Protein AF-A0A8S4N671-F1 (afdb_monomer_lite)

Structure (mmCIF, N/CA/C/O backbone):
data_AF-A0A8S4N671-F1
#
_entry.id   AF-A0A8S4N671-F1
#
loop_
_atom_site.group_PDB
_atom_site.id
_atom_site.type_symbol
_atom_site.label_atom_id
_atom_site.label_alt_id
_atom_site.label_comp_id
_atom_site.label_asym_id
_atom_site.label_entity_id
_atom_site.label_seq_id
_atom_site.pdbx_PDB_ins_code
_atom_site.Cartn_x
_atom_site.Cartn_y
_atom_site.Cartn_z
_atom_site.occupancy
_atom_site.B_iso_or_equiv
_atom_site.auth_seq_id
_atom_site.auth_comp_id
_atom_site.auth_asym_id
_atom_site.auth_atom_id
_atom_site.pdbx_PDB_model_num
ATOM 1 N N . GLY A 1 1 ? 5.056 -6.279 -24.308 1.00 56.31 1 GLY A N 1
ATOM 2 C CA . GLY A 1 1 ? 4.611 -7.176 -23.221 1.00 56.31 1 GLY A CA 1
ATOM 3 C C . GLY A 1 1 ? 5.172 -6.679 -21.905 1.00 56.31 1 GLY A C 1
ATOM 4 O O . GLY A 1 1 ? 6.334 -6.309 -21.871 1.00 56.31 1 GLY A O 1
ATOM 5 N N . ASN A 1 2 ? 4.365 -6.596 -20.847 1.00 76.75 2 ASN A N 1
ATOM 6 C CA . ASN A 1 2 ? 4.810 -6.045 -19.565 1.00 76.75 2 ASN A CA 1
ATOM 7 C C . ASN A 1 2 ? 5.674 -7.078 -18.808 1.00 76.75 2 ASN A C 1
ATOM 9 O O . ASN A 1 2 ? 5.142 -8.044 -18.254 1.00 76.75 2 ASN A O 1
ATOM 13 N N . LEU A 1 3 ? 7.001 -6.894 -18.808 1.00 76.56 3 LEU A N 1
ATOM 14 C CA . LEU A 1 3 ? 7.962 -7.778 -18.127 1.00 76.56 3 LEU A CA 1
ATOM 15 C C . LEU A 1 3 ? 7.645 -7.923 -16.628 1.00 76.56 3 LEU A C 1
ATOM 17 O O . LEU A 1 3 ? 7.741 -9.020 -16.077 1.00 76.56 3 LEU A O 1
ATOM 21 N N . ALA A 1 4 ? 7.133 -6.865 -15.991 1.00 74.81 4 ALA A N 1
ATOM 22 C CA . ALA A 1 4 ? 6.754 -6.875 -14.578 1.00 74.81 4 ALA A CA 1
ATOM 23 C C . ALA A 1 4 ? 5.545 -7.778 -14.263 1.00 74.81 4 ALA A C 1
ATOM 25 O O . ALA A 1 4 ? 5.283 -8.080 -13.097 1.00 74.81 4 ALA A O 1
ATOM 26 N N . CYS A 1 5 ? 4.798 -8.248 -15.267 1.00 74.56 5 CYS A N 1
ATOM 27 C CA . CYS A 1 5 ? 3.724 -9.224 -15.063 1.00 74.56 5 CYS A CA 1
ATOM 28 C C . CYS A 1 5 ? 4.230 -10.672 -15.040 1.00 74.56 5 CYS A C 1
ATOM 30 O O . CYS A 1 5 ? 3.608 -11.513 -14.392 1.00 74.56 5 CYS A O 1
ATOM 32 N N . ARG A 1 6 ? 5.322 -10.968 -15.756 1.00 78.12 6 ARG A N 1
ATOM 33 C CA . ARG A 1 6 ? 5.826 -12.335 -15.988 1.00 78.12 6 ARG A CA 1
ATOM 34 C C . ARG A 1 6 ? 7.007 -12.696 -15.088 1.00 78.12 6 ARG A C 1
ATOM 36 O O . ARG A 1 6 ? 7.177 -13.866 -14.750 1.00 78.12 6 ARG A O 1
ATOM 43 N N . TYR A 1 7 ? 7.761 -11.693 -14.655 1.00 83.69 7 TYR A N 1
ATOM 44 C CA . TYR A 1 7 ? 8.981 -11.853 -13.874 1.00 83.69 7 TYR A CA 1
ATOM 45 C C . TYR A 1 7 ? 8.864 -11.162 -12.505 1.00 83.69 7 TYR A C 1
ATOM 47 O O . TYR A 1 7 ? 7.901 -10.430 -12.221 1.00 83.69 7 TYR A O 1
ATOM 55 N N . THR A 1 8 ? 9.793 -11.455 -11.596 1.00 85.69 8 THR A N 1
ATOM 56 C CA . THR A 1 8 ? 9.840 -10.781 -10.289 1.00 85.69 8 THR A CA 1
ATOM 57 C C . THR A 1 8 ? 10.345 -9.342 -10.453 1.00 85.69 8 THR A C 1
ATOM 59 O O . THR A 1 8 ? 11.158 -9.051 -11.325 1.00 85.69 8 THR A O 1
ATOM 62 N N . TRP A 1 9 ? 9.856 -8.413 -9.624 1.00 81.56 9 TRP A N 1
ATOM 63 C CA . TRP A 1 9 ? 10.294 -7.008 -9.672 1.00 81.56 9 TRP A CA 1
ATOM 64 C C . TRP A 1 9 ? 11.819 -6.836 -9.506 1.00 81.56 9 TRP A C 1
ATOM 66 O O . TRP A 1 9 ? 12.401 -6.092 -10.292 1.00 81.56 9 TRP A O 1
ATOM 76 N N . PRO A 1 10 ? 12.491 -7.533 -8.564 1.00 85.56 10 PRO A N 1
ATOM 77 C CA . PRO A 1 10 ? 13.948 -7.457 -8.421 1.00 85.56 10 PRO A CA 1
ATOM 78 C C . PRO A 1 10 ? 14.705 -7.904 -9.678 1.00 85.56 10 PRO A C 1
ATOM 80 O O . PRO A 1 10 ? 15.667 -7.260 -10.085 1.00 85.56 10 PRO A O 1
ATOM 83 N N . SER A 1 11 ? 14.235 -8.972 -10.323 1.00 83.00 11 SER A N 1
ATOM 84 C CA . SER A 1 11 ? 14.807 -9.488 -11.568 1.00 83.00 11 SER A CA 1
ATOM 85 C C . SER A 1 11 ? 14.643 -8.497 -12.729 1.00 83.00 11 SER A C 1
ATOM 87 O O . SER A 1 11 ? 15.599 -8.244 -13.458 1.00 83.00 11 SER A O 1
ATOM 89 N N . VAL A 1 12 ? 13.472 -7.861 -12.855 1.00 86.38 12 VAL A N 1
ATOM 90 C CA . VAL A 1 12 ? 13.219 -6.833 -13.882 1.00 86.38 12 VAL A CA 1
ATOM 91 C C . VAL A 1 12 ? 14.107 -5.603 -13.683 1.00 86.38 12 VAL A C 1
ATOM 93 O O . VAL A 1 12 ? 14.632 -5.074 -14.658 1.00 86.38 12 VAL A O 1
ATOM 96 N N . LEU A 1 13 ? 14.308 -5.161 -12.438 1.00 87.56 13 LEU A N 1
ATOM 97 C CA . LEU A 1 13 ? 15.191 -4.029 -12.138 1.00 87.56 13 LEU A CA 1
ATOM 98 C C . LEU A 1 13 ? 16.655 -4.341 -12.457 1.00 87.56 13 LEU A C 1
ATOM 100 O O . LEU A 1 13 ? 17.340 -3.501 -13.032 1.00 87.56 13 LEU A O 1
ATOM 104 N N . LYS A 1 14 ? 17.120 -5.551 -12.127 1.00 86.94 14 LYS A N 1
ATOM 105 C CA . LYS A 1 14 ? 18.474 -5.999 -12.474 1.00 86.94 14 LYS A CA 1
ATOM 106 C C . LYS A 1 14 ? 18.675 -6.042 -13.990 1.00 86.94 14 LYS A C 1
ATOM 108 O O . LYS A 1 14 ? 19.682 -5.553 -14.485 1.00 86.94 14 LYS A O 1
ATOM 113 N N . TYR A 1 15 ? 17.690 -6.567 -14.720 1.00 86.44 15 TYR A N 1
ATOM 114 C CA . TYR A 1 15 ? 17.694 -6.561 -16.181 1.00 86.44 15 TYR A CA 1
ATOM 115 C C . TYR A 1 15 ? 17.773 -5.135 -16.758 1.00 86.44 15 TYR A C 1
ATOM 117 O O . TYR A 1 15 ? 18.563 -4.910 -17.670 1.00 86.44 15 TYR A O 1
ATOM 125 N N . ASP A 1 16 ? 17.005 -4.171 -16.231 1.00 86.38 16 ASP A N 1
ATOM 126 C CA . ASP A 1 16 ? 17.041 -2.773 -16.700 1.00 86.38 16 ASP A CA 1
ATOM 127 C C . ASP A 1 16 ? 18.406 -2.109 -16.443 1.00 86.38 16 ASP A C 1
ATOM 129 O O . ASP A 1 16 ? 18.944 -1.441 -17.326 1.00 86.38 16 ASP A O 1
ATOM 133 N N . ASP A 1 17 ? 18.998 -2.333 -15.266 1.00 87.56 17 ASP A N 1
ATOM 134 C CA . ASP A 1 17 ? 20.328 -1.818 -14.914 1.00 87.56 17 ASP A CA 1
ATOM 135 C C . ASP A 1 17 ? 21.425 -2.396 -15.826 1.00 87.56 17 ASP A C 1
ATOM 137 O O . ASP A 1 17 ? 22.205 -1.652 -16.429 1.00 87.56 17 ASP A O 1
ATOM 141 N N . ASP A 1 18 ? 21.444 -3.718 -16.012 1.00 85.69 18 ASP A N 1
ATOM 142 C CA . ASP A 1 18 ? 22.418 -4.388 -16.881 1.00 85.69 18 ASP A CA 1
ATOM 143 C C . ASP A 1 18 ? 22.225 -4.013 -18.359 1.00 85.69 18 ASP A C 1
ATOM 145 O O . ASP A 1 18 ? 23.205 -3.831 -19.090 1.00 85.69 18 ASP A O 1
ATOM 149 N N . TYR A 1 19 ? 20.978 -3.826 -18.801 1.00 84.50 19 TYR A N 1
ATOM 150 C CA . TYR A 1 19 ? 20.665 -3.324 -20.138 1.00 84.50 19 TYR A CA 1
ATOM 151 C C . TYR A 1 19 ? 21.234 -1.915 -20.347 1.00 84.50 19 TYR A C 1
ATOM 153 O O . TYR A 1 19 ? 21.939 -1.687 -21.331 1.00 84.50 19 TYR A O 1
ATOM 161 N N . ARG A 1 20 ? 21.016 -0.987 -19.40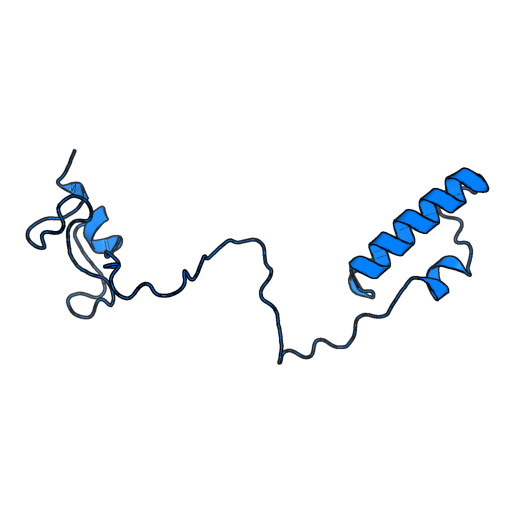3 1.00 85.12 20 ARG A N 1
ATOM 162 C CA . ARG A 1 20 ? 21.546 0.388 -19.483 1.00 85.12 20 ARG A CA 1
ATOM 163 C C . ARG A 1 20 ? 23.070 0.432 -19.456 1.00 85.12 20 ARG A C 1
ATOM 165 O O . ARG A 1 20 ? 23.673 1.179 -20.225 1.00 85.12 20 ARG A O 1
ATOM 172 N N . LYS A 1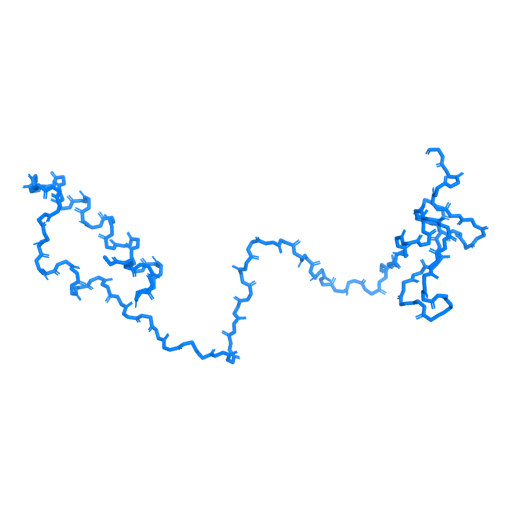 21 ? 23.711 -0.385 -18.615 1.00 86.31 21 LYS A N 1
ATOM 173 C CA . LYS A 1 21 ? 25.178 -0.496 -18.566 1.00 86.31 21 LYS A CA 1
ATOM 174 C C . LYS A 1 21 ? 25.744 -0.967 -19.897 1.00 86.31 21 LYS A C 1
ATOM 176 O O . LYS A 1 21 ? 26.647 -0.333 -20.437 1.00 86.31 21 LYS A O 1
ATOM 181 N N . LYS A 1 22 ? 25.195 -2.046 -20.459 1.00 82.44 22 LYS A N 1
ATOM 182 C CA . LYS A 1 22 ? 25.636 -2.554 -21.764 1.00 82.44 22 LYS A CA 1
ATOM 183 C C . LYS A 1 22 ? 25.344 -1.553 -22.874 1.00 82.44 22 LYS A C 1
ATOM 185 O O . LYS A 1 22 ? 26.159 -1.412 -23.779 1.00 82.44 22 LYS A O 1
ATOM 190 N N . GLN A 1 23 ? 24.233 -0.830 -22.794 1.00 82.12 23 GLN A N 1
ATOM 191 C CA . GLN A 1 23 ? 23.930 0.218 -23.754 1.00 82.12 23 GLN A CA 1
ATOM 192 C C . GLN A 1 23 ? 24.973 1.339 -23.719 1.00 82.12 23 GLN A C 1
ATOM 194 O O . GLN A 1 23 ? 25.392 1.798 -24.773 1.00 82.12 23 GLN A O 1
ATOM 199 N N . ASN A 1 24 ? 25.444 1.739 -22.537 1.00 84.75 24 ASN A N 1
ATOM 200 C CA . ASN A 1 24 ? 26.524 2.717 -22.413 1.00 84.75 24 ASN A CA 1
ATOM 201 C C . ASN A 1 24 ? 27.863 2.192 -22.967 1.00 84.75 24 ASN A C 1
ATOM 203 O O . ASN A 1 24 ? 28.576 2.923 -23.644 1.00 84.75 24 ASN A O 1
ATOM 207 N N . VAL A 1 25 ? 28.195 0.924 -22.704 1.00 83.25 25 VAL A N 1
ATOM 208 C CA . VAL A 1 25 ? 29.475 0.316 -23.120 1.00 83.25 25 VAL A CA 1
ATOM 209 C C . VAL A 1 25 ? 29.533 0.060 -24.626 1.00 83.25 25 VAL A C 1
ATOM 211 O O . VAL A 1 25 ? 30.541 0.344 -25.263 1.00 83.25 25 VAL A O 1
ATOM 214 N N . TYR A 1 26 ? 28.463 -0.492 -25.195 1.00 82.00 26 TYR A N 1
ATOM 215 C CA . TYR A 1 26 ? 28.439 -0.964 -26.582 1.00 82.00 26 TYR A CA 1
ATOM 216 C C . TYR A 1 26 ? 27.652 -0.042 -27.521 1.00 82.00 26 TYR A C 1
ATOM 218 O O . TYR A 1 26 ? 27.587 -0.310 -28.717 1.00 82.00 26 TYR A O 1
ATOM 226 N N . MET A 1 27 ? 27.032 1.019 -26.989 1.00 79.94 27 MET A N 1
ATOM 227 C CA . MET A 1 27 ? 26.270 2.034 -27.731 1.00 79.94 27 MET A CA 1
ATOM 228 C C . MET A 1 27 ? 25.240 1.466 -28.719 1.00 79.94 27 MET A C 1
ATOM 230 O O . MET A 1 27 ? 24.966 2.055 -29.765 1.00 79.94 27 MET A O 1
ATOM 234 N N . PHE A 1 28 ? 24.631 0.323 -28.397 1.00 77.06 28 PHE A N 1
ATOM 235 C CA . PHE A 1 28 ? 23.585 -0.247 -29.242 1.00 77.06 28 PHE A CA 1
ATOM 236 C C . PHE A 1 28 ? 22.277 0.555 -29.129 1.00 77.06 28 PHE A C 1
ATOM 238 O O . PHE A 1 28 ? 21.981 1.206 -28.122 1.00 77.06 28 PHE A O 1
ATOM 245 N N . ARG A 1 29 ? 21.473 0.528 -30.196 1.00 75.12 29 ARG A N 1
ATOM 246 C CA . ARG A 1 29 ? 20.211 1.276 -30.274 1.00 75.12 29 ARG A CA 1
ATOM 247 C C . ARG A 1 29 ? 19.163 0.711 -29.317 1.00 75.12 29 ARG A C 1
ATOM 249 O O . ARG A 1 29 ? 18.990 -0.503 -29.212 1.00 75.12 29 ARG A O 1
ATOM 256 N N . TRP A 1 30 ? 18.398 1.6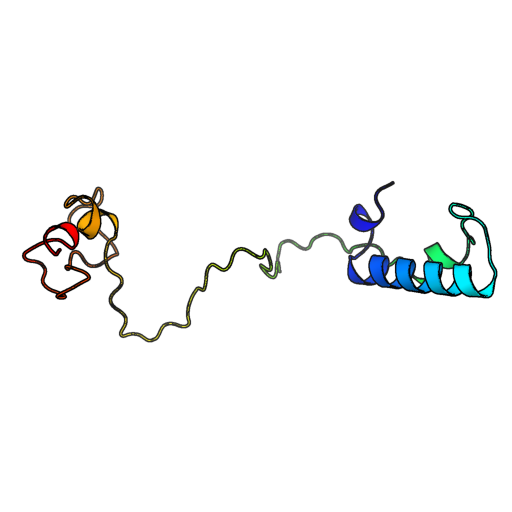12 -28.699 1.00 72.31 30 TRP A N 1
ATOM 257 C CA . TRP A 1 30 ? 17.210 1.262 -27.920 1.00 72.31 30 TRP A CA 1
ATOM 258 C C . TRP A 1 30 ? 16.279 0.345 -28.722 1.00 72.31 30 TRP A C 1
ATOM 260 O O . TRP A 1 30 ? 15.984 0.623 -29.884 1.00 72.31 30 TRP A O 1
ATOM 270 N N . GLY A 1 31 ? 15.819 -0.739 -28.094 1.00 68.75 31 GLY A N 1
ATOM 271 C CA . GLY A 1 31 ? 14.891 -1.688 -28.711 1.00 68.75 31 GLY A CA 1
ATOM 272 C C . GLY A 1 31 ? 15.544 -2.757 -29.591 1.00 68.75 31 GLY A C 1
ATOM 273 O O . GLY A 1 31 ? 14.819 -3.561 -30.163 1.00 68.75 31 GLY A O 1
ATOM 274 N N . THR A 1 32 ? 16.878 -2.796 -29.683 1.00 69.19 32 THR A N 1
ATOM 275 C CA . THR A 1 32 ? 17.598 -3.971 -30.200 1.00 69.19 32 THR A CA 1
ATOM 276 C C . THR A 1 32 ? 17.895 -4.870 -29.008 1.00 69.19 32 THR A C 1
ATOM 278 O O . THR A 1 32 ? 18.752 -4.541 -28.186 1.00 69.19 32 THR A O 1
ATOM 281 N N . ASP A 1 33 ? 17.139 -5.953 -28.840 1.00 60.66 33 ASP A N 1
ATOM 282 C CA . ASP A 1 33 ? 17.416 -6.898 -27.770 1.00 60.66 33 ASP A CA 1
ATOM 283 C C . ASP A 1 33 ? 18.693 -7.667 -28.111 1.00 60.66 33 ASP A C 1
ATOM 285 O O . ASP A 1 33 ? 18.850 -8.223 -29.192 1.00 60.66 33 ASP A O 1
ATOM 289 N N . THR A 1 34 ? 19.654 -7.678 -27.193 1.00 63.16 34 THR A N 1
ATOM 290 C CA . THR A 1 34 ? 20.700 -8.698 -27.229 1.00 63.16 34 THR A CA 1
ATOM 291 C C . THR A 1 34 ? 20.041 -9.967 -26.686 1.00 63.16 34 THR A C 1
ATOM 293 O O . THR A 1 34 ? 19.727 -9.980 -25.491 1.00 63.16 34 THR A O 1
ATOM 296 N N . PRO A 1 35 ? 19.826 -11.030 -27.493 1.00 60.88 35 PRO A N 1
ATOM 297 C CA . PRO A 1 35 ? 18.983 -12.177 -27.110 1.00 60.88 35 PRO A CA 1
ATOM 298 C C . PRO A 1 35 ? 19.436 -12.900 -25.831 1.00 60.88 35 PRO A C 1
ATOM 300 O O . PRO A 1 35 ? 18.686 -13.645 -25.221 1.00 60.88 35 PRO A O 1
ATOM 303 N N . HIS A 1 36 ? 20.657 -12.623 -25.377 1.00 60.91 36 HIS A N 1
ATOM 304 C CA . HIS A 1 36 ? 21.288 -13.235 -24.214 1.00 60.91 36 HIS A CA 1
ATOM 305 C C . HIS A 1 36 ? 21.020 -12.489 -22.893 1.00 60.91 36 HIS A C 1
ATOM 307 O O . HIS A 1 36 ? 21.324 -13.003 -21.822 1.00 60.91 36 HIS A O 1
ATOM 313 N N . LEU A 1 37 ? 20.491 -11.259 -22.921 1.00 64.12 37 LEU A N 1
ATOM 314 C CA . LEU A 1 37 ? 20.231 -10.481 -21.699 1.00 64.12 37 LEU A CA 1
ATOM 315 C C . LEU A 1 37 ? 18.925 -10.886 -21.012 1.00 64.12 37 LEU A C 1
ATOM 317 O O . LEU A 1 37 ? 18.861 -10.958 -19.784 1.00 64.12 37 LEU A O 1
ATOM 321 N N . SER A 1 38 ? 17.882 -11.131 -21.802 1.00 62.91 38 SER A N 1
ATOM 322 C CA . SER A 1 38 ? 16.560 -11.508 -21.301 1.00 62.91 38 SER A CA 1
ATOM 323 C C . SER A 1 38 ? 16.586 -12.900 -20.668 1.00 62.91 38 SER A C 1
ATOM 325 O O . SER A 1 38 ? 15.979 -13.100 -19.621 1.00 62.91 38 SER A O 1
ATOM 327 N N . GLU A 1 39 ? 17.342 -13.835 -21.241 1.00 64.75 39 GLU A N 1
ATOM 328 C CA . GLU A 1 39 ? 17.460 -15.210 -20.745 1.00 64.75 39 GLU A CA 1
ATOM 329 C C . GLU A 1 39 ? 18.235 -15.320 -19.425 1.00 64.75 39 GLU A C 1
ATOM 331 O O . GLU A 1 39 ? 17.876 -16.128 -18.572 1.00 64.75 39 GLU A O 1
ATOM 336 N N . VAL A 1 40 ? 19.260 -14.486 -19.218 1.00 72.44 40 VAL A N 1
ATOM 337 C CA . VAL A 1 40 ? 20.131 -14.569 -18.030 1.00 72.44 40 VAL A CA 1
ATOM 338 C C . VAL A 1 40 ? 19.510 -13.909 -16.797 1.00 72.44 40 VAL A C 1
ATOM 340 O O . VAL A 1 40 ? 19.726 -14.369 -15.677 1.00 72.44 40 VAL A O 1
ATOM 343 N N . HIS A 1 41 ? 18.755 -12.821 -16.970 1.00 70.25 41 HIS A N 1
ATOM 344 C CA . HIS A 1 41 ? 18.336 -11.984 -15.840 1.00 70.25 41 HIS A CA 1
ATOM 345 C C . HIS A 1 41 ? 16.852 -12.071 -15.487 1.00 70.25 41 HIS A C 1
ATOM 347 O O . HIS A 1 41 ? 16.485 -11.606 -14.406 1.00 70.25 41 HIS A O 1
ATOM 353 N N . LEU A 1 42 ? 15.998 -12.637 -16.348 1.00 76.81 42 LEU A N 1
ATOM 354 C CA . LEU A 1 42 ? 14.551 -12.676 -16.130 1.00 76.81 42 LEU A CA 1
ATOM 355 C C . LEU A 1 42 ? 14.093 -13.988 -15.472 1.00 76.81 42 LEU A C 1
ATOM 357 O O . LEU A 1 42 ? 13.837 -14.998 -16.125 1.00 76.81 42 LEU A O 1
ATOM 361 N N . GLU A 1 43 ? 13.905 -13.946 -14.154 1.00 77.94 43 GLU A N 1
ATOM 362 C CA . GLU A 1 43 ? 13.403 -15.067 -13.361 1.00 77.94 43 GLU A CA 1
ATOM 363 C C . GLU A 1 43 ? 11.875 -15.088 -13.351 1.00 77.94 43 GLU A C 1
ATOM 365 O O . GLU A 1 43 ? 11.219 -14.131 -12.905 1.00 77.94 43 GLU A O 1
ATOM 370 N N . ARG A 1 44 ? 11.283 -16.168 -13.885 1.00 80.12 44 ARG A N 1
ATOM 371 C CA . ARG A 1 44 ? 9.823 -16.318 -13.934 1.00 80.12 44 ARG A CA 1
ATOM 372 C C . ARG A 1 44 ? 9.255 -16.217 -12.526 1.00 80.12 44 ARG A C 1
ATOM 374 O O . ARG A 1 44 ? 9.735 -16.859 -11.596 1.00 80.12 44 ARG A O 1
ATOM 381 N N . ARG A 1 45 ? 8.188 -15.430 -12.383 1.00 73.88 45 ARG A N 1
ATOM 382 C CA . ARG A 1 45 ? 7.468 -15.357 -11.115 1.00 73.88 45 ARG A CA 1
ATOM 383 C C . ARG A 1 45 ? 6.939 -16.761 -10.770 1.00 73.88 45 ARG A C 1
ATOM 385 O O . ARG A 1 45 ? 6.250 -17.341 -11.613 1.00 73.88 45 ARG A O 1
ATOM 392 N N . PRO A 1 46 ? 7.207 -17.294 -9.566 1.00 72.25 46 PRO A N 1
ATOM 393 C CA . PRO A 1 46 ? 6.592 -18.541 -9.133 1.00 72.25 46 PRO A CA 1
ATOM 394 C C . PRO A 1 46 ? 5.064 -18.377 -9.067 1.00 72.25 46 PRO A C 1
ATOM 396 O O . PRO A 1 46 ? 4.579 -17.256 -8.860 1.00 72.25 46 PRO A O 1
ATOM 399 N N . PRO A 1 47 ? 4.279 -19.455 -9.245 1.00 71.44 47 PRO A N 1
ATOM 400 C CA . PRO A 1 47 ? 2.837 -19.389 -9.032 1.00 71.44 47 PRO A CA 1
ATOM 401 C C . PRO A 1 47 ? 2.569 -18.797 -7.646 1.00 71.44 47 PRO A C 1
ATOM 403 O O . PRO A 1 47 ? 3.279 -19.102 -6.685 1.00 71.44 47 PRO A O 1
ATOM 406 N N . LYS A 1 48 ? 1.588 -17.892 -7.551 1.00 60.91 48 LYS A N 1
ATOM 407 C CA . LYS A 1 48 ? 1.201 -17.296 -6.271 1.00 60.91 48 LYS A CA 1
ATOM 408 C C . LYS A 1 48 ? 0.739 -18.437 -5.369 1.00 60.91 48 LYS A C 1
ATOM 410 O O . LYS A 1 48 ? -0.357 -18.947 -5.547 1.00 60.91 48 LYS A O 1
ATOM 415 N N . ASN A 1 49 ? 1.584 -18.862 -4.435 1.00 57.12 49 ASN A N 1
ATOM 416 C CA . ASN A 1 49 ? 1.133 -19.711 -3.350 1.00 57.12 49 ASN A CA 1
ATOM 417 C C . ASN A 1 49 ? 0.415 -18.769 -2.382 1.00 57.12 49 ASN A C 1
ATOM 419 O O . ASN A 1 49 ? 1.054 -18.096 -1.571 1.00 57.12 49 ASN A O 1
ATOM 423 N N . ASP A 1 50 ? -0.906 -18.648 -2.529 1.00 58.59 50 ASP A N 1
ATOM 424 C CA . ASP A 1 50 ? -1.751 -17.729 -1.752 1.00 58.59 50 ASP A CA 1
ATOM 425 C C . ASP A 1 50 ? -1.706 -17.994 -0.228 1.00 58.59 50 ASP A C 1
ATOM 427 O O . ASP A 1 50 ? -2.249 -17.223 0.560 1.00 58.59 50 ASP A O 1
ATOM 431 N N . PHE A 1 51 ? -0.983 -19.032 0.201 1.00 59.31 51 PHE A N 1
ATOM 432 C CA . PHE A 1 51 ? -0.760 -19.427 1.590 1.00 59.31 51 PHE A CA 1
ATOM 433 C C . PHE A 1 51 ? 0.298 -18.613 2.349 1.00 59.31 51 PHE A C 1
ATOM 435 O O . PHE A 1 51 ? 0.368 -18.729 3.565 1.00 59.31 51 PHE A O 1
ATOM 442 N N . ASN A 1 52 ? 1.103 -17.775 1.689 1.00 59.69 52 ASN A N 1
ATOM 443 C CA . ASN A 1 52 ? 2.025 -16.865 2.380 1.00 59.69 52 ASN A CA 1
ATOM 444 C C . ASN A 1 52 ? 2.144 -15.546 1.618 1.00 59.69 52 ASN A C 1
ATOM 446 O O . ASN A 1 52 ? 3.089 -15.309 0.866 1.00 59.69 52 ASN A O 1
ATOM 450 N N . LYS A 1 53 ? 1.163 -14.663 1.807 1.00 54.66 53 LYS A N 1
ATOM 451 C CA . LYS A 1 53 ? 1.226 -13.294 1.297 1.00 54.66 53 LYS A CA 1
ATOM 452 C C . LYS A 1 53 ? 1.821 -12.379 2.375 1.00 54.66 53 LYS A C 1
ATOM 454 O O . LYS A 1 53 ? 1.093 -12.010 3.295 1.00 54.66 53 LYS A O 1
ATOM 459 N N . PRO A 1 54 ? 3.091 -11.940 2.279 1.00 50.94 54 PRO A N 1
ATOM 460 C CA . PRO A 1 54 ? 3.540 -10.797 3.056 1.00 50.94 54 PRO A CA 1
ATOM 461 C C . PRO A 1 54 ? 2.796 -9.565 2.534 1.00 50.94 54 PRO A C 1
ATOM 463 O O . PRO A 1 54 ? 2.966 -9.120 1.396 1.00 50.94 54 PRO A O 1
ATOM 466 N N . SER A 1 55 ? 1.901 -9.044 3.364 1.00 58.31 55 SER A N 1
ATOM 467 C CA . SER A 1 55 ? 1.159 -7.812 3.140 1.00 58.31 55 SER A CA 1
ATOM 468 C C . SER A 1 55 ? 2.114 -6.618 3.160 1.00 58.31 55 SER A C 1
ATOM 470 O O . SER A 1 55 ? 2.236 -5.935 4.172 1.00 58.31 55 SER A O 1
ATOM 472 N N . ASN A 1 56 ? 2.796 -6.351 2.047 1.00 59.41 56 ASN A N 1
ATOM 473 C CA . ASN A 1 56 ? 3.489 -5.082 1.841 1.00 59.41 56 ASN A CA 1
ATOM 474 C C . ASN A 1 56 ? 2.824 -4.305 0.701 1.00 59.41 56 ASN A C 1
ATOM 476 O O . ASN A 1 56 ? 3.402 -4.049 -0.351 1.00 59.41 56 ASN A O 1
ATOM 480 N N . ALA A 1 57 ? 1.552 -3.967 0.922 1.00 56.03 57 ALA A N 1
ATOM 481 C CA . ALA A 1 57 ? 0.951 -2.798 0.307 1.00 56.03 57 ALA A CA 1
ATOM 482 C C . ALA A 1 57 ? 1.251 -1.623 1.237 1.00 56.03 57 ALA A C 1
ATOM 484 O O . ALA A 1 57 ? 0.835 -1.609 2.398 1.00 56.03 57 ALA A O 1
ATOM 485 N N . ILE A 1 58 ? 2.000 -0.654 0.720 1.00 55.84 58 ILE A N 1
ATOM 486 C CA . ILE A 1 58 ? 2.155 0.669 1.307 1.00 55.84 58 ILE A CA 1
ATOM 487 C C . ILE A 1 58 ? 0.762 1.303 1.413 1.00 55.84 58 ILE A C 1
ATOM 489 O O . ILE A 1 58 ? 0.176 1.847 0.489 1.00 55.84 58 ILE A O 1
ATOM 493 N N . GLY A 1 59 ? 0.215 1.106 2.598 1.00 52.00 59 GLY A N 1
ATOM 494 C CA . GLY A 1 59 ? -0.998 1.653 3.161 1.00 52.00 59 GLY A CA 1
ATOM 495 C C . GLY A 1 59 ? -0.855 1.312 4.630 1.00 52.00 59 GLY A C 1
ATOM 496 O O . GLY A 1 59 ? -1.303 0.259 5.070 1.00 52.00 59 GLY A O 1
ATOM 497 N N . LYS A 1 60 ? -0.069 2.123 5.350 1.00 48.97 60 LYS A N 1
ATOM 498 C CA . LYS A 1 60 ? 0.359 1.874 6.731 1.00 48.97 60 LYS A CA 1
ATOM 499 C C . LYS A 1 60 ? -0.860 1.755 7.660 1.00 48.97 60 LYS A C 1
ATOM 501 O O . LYS A 1 60 ? -1.202 2.707 8.350 1.00 48.97 60 LYS A O 1
ATOM 506 N N . LYS A 1 61 ? -1.488 0.582 7.746 1.00 52.88 61 LYS A N 1
ATOM 507 C CA . LYS A 1 61 ? -2.286 0.192 8.910 1.00 52.88 61 LYS A CA 1
ATOM 508 C C . LYS A 1 61 ? -1.314 -0.423 9.902 1.00 52.88 61 LYS A C 1
ATOM 510 O O . LYS A 1 61 ? -1.012 -1.608 9.842 1.00 52.88 61 LYS A O 1
ATOM 515 N N . LYS A 1 62 ? -0.755 0.416 10.776 1.00 49.03 62 LYS A N 1
ATOM 516 C CA . LYS A 1 62 ? 0.044 -0.057 11.906 1.00 49.03 62 LYS A CA 1
ATOM 517 C C . LYS A 1 62 ? -0.888 -0.823 12.848 1.00 49.03 62 LYS A C 1
ATOM 519 O O . LYS A 1 62 ? -1.531 -0.215 13.697 1.00 49.03 62 LYS A O 1
ATOM 524 N N . THR A 1 63 ? -0.955 -2.145 12.724 1.00 54.94 63 THR A N 1
ATOM 525 C CA . THR A 1 63 ? -1.360 -3.010 13.837 1.00 54.94 63 THR A CA 1
ATOM 526 C C . THR A 1 63 ? -0.221 -2.960 14.843 1.00 54.94 63 THR A C 1
ATOM 528 O O . THR A 1 63 ? 0.709 -3.762 14.817 1.00 54.94 63 THR A O 1
ATOM 531 N N . SER A 1 64 ? -0.214 -1.902 15.646 1.00 63.44 64 SER A N 1
ATOM 532 C CA . SER A 1 64 ? 0.758 -1.729 16.708 1.00 63.44 64 SER A CA 1
ATOM 533 C C . SER A 1 64 ? 0.666 -2.911 17.657 1.00 63.44 64 SER A C 1
ATOM 535 O O . SER A 1 64 ? -0.414 -3.183 18.184 1.00 63.44 64 SER A O 1
ATOM 537 N N . THR A 1 65 ? 1.807 -3.552 17.874 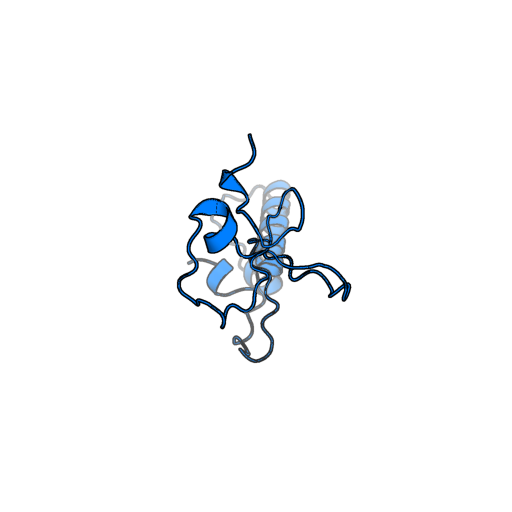1.00 55.78 65 THR A N 1
ATOM 538 C CA . THR A 1 65 ? 2.100 -4.470 18.968 1.00 55.78 65 THR A CA 1
ATOM 539 C C . THR A 1 65 ? 1.356 -4.013 20.223 1.00 55.78 65 THR A C 1
ATOM 541 O O . THR A 1 65 ? 1.470 -2.860 20.653 1.00 55.78 65 THR A O 1
ATOM 544 N N . TRP A 1 66 ? 0.487 -4.892 20.711 1.00 54.16 66 TRP A N 1
ATOM 545 C CA . TRP A 1 66 ? -0.454 -4.675 21.800 1.00 54.16 66 TRP A CA 1
ATOM 546 C C . TRP A 1 66 ? 0.311 -4.376 23.094 1.00 54.16 66 TRP A C 1
ATOM 548 O O . TRP A 1 66 ? 0.673 -5.269 23.848 1.00 54.16 66 TRP A O 1
ATOM 558 N N . SER A 1 67 ? 0.587 -3.096 23.344 1.00 58.41 67 SER A N 1
ATOM 559 C CA . SER A 1 67 ? 0.732 -2.613 24.712 1.00 58.41 67 SER A CA 1
ATOM 560 C C . SER A 1 67 ? -0.671 -2.647 25.305 1.00 58.41 67 SER A C 1
ATOM 562 O O . SER A 1 67 ? -1.540 -1.874 24.888 1.00 58.41 67 SER A O 1
ATOM 564 N N . SER A 1 68 ? -0.893 -3.596 26.210 1.00 61.03 68 SER A N 1
ATOM 565 C CA . SER A 1 68 ? -2.168 -4.011 26.809 1.00 61.03 68 SER A CA 1
ATOM 566 C C . SER A 1 68 ? -2.879 -2.942 27.644 1.00 61.03 68 SER A C 1
ATOM 568 O O . SER A 1 68 ? -3.703 -3.273 28.486 1.00 61.03 68 SER A O 1
ATOM 570 N N . ASN A 1 69 ? -2.549 -1.666 27.447 1.00 60.34 69 ASN A N 1
ATOM 571 C CA . ASN A 1 69 ? -3.020 -0.566 28.278 1.00 60.34 69 ASN A CA 1
ATOM 572 C C . ASN A 1 69 ? -3.440 0.680 27.484 1.00 60.34 69 ASN A C 1
ATOM 574 O O . ASN A 1 69 ? -3.612 1.758 28.047 1.00 60.34 69 ASN A O 1
ATOM 578 N N . ARG A 1 70 ? -3.606 0.565 26.159 1.00 73.94 70 ARG A N 1
ATOM 579 C CA . ARG A 1 70 ? -4.163 1.657 25.350 1.00 73.94 70 ARG A CA 1
ATOM 580 C C . ARG A 1 70 ? -5.659 1.459 25.163 1.00 73.94 70 ARG A C 1
ATOM 582 O O . ARG A 1 70 ? -6.088 0.581 24.421 1.00 73.94 70 ARG A O 1
ATOM 589 N N . VAL A 1 71 ? -6.440 2.310 25.823 1.00 81.56 71 VAL A N 1
ATOM 590 C CA . VAL A 1 71 ? -7.883 2.425 25.594 1.00 81.56 71 VAL A CA 1
ATOM 591 C C . VAL A 1 71 ? -8.106 2.936 24.171 1.00 81.56 71 VAL A C 1
ATOM 593 O O . VAL A 1 71 ? -7.658 4.026 23.816 1.00 81.56 71 VAL A O 1
ATOM 596 N N . LEU A 1 72 ? -8.782 2.141 23.343 1.00 89.31 72 LEU A N 1
ATOM 597 C CA . LEU A 1 72 ? -9.206 2.563 22.011 1.00 89.31 72 LEU A CA 1
ATOM 598 C C . LEU A 1 72 ? -10.562 3.260 22.126 1.00 89.31 72 LEU A C 1
ATOM 600 O O . LEU A 1 72 ? -11.563 2.623 22.452 1.00 89.31 72 LEU A O 1
ATOM 604 N N . TYR A 1 73 ? -10.586 4.567 21.881 1.00 91.31 73 TYR A N 1
ATOM 605 C CA . TYR A 1 73 ? -11.801 5.379 21.926 1.00 91.31 73 TYR A CA 1
ATOM 606 C C . TYR A 1 73 ? -12.677 5.150 20.689 1.00 91.31 73 TYR A C 1
ATOM 608 O O . TYR A 1 73 ? -12.172 4.956 19.585 1.00 91.31 73 TYR A O 1
ATOM 616 N N . CYS A 1 74 ? -13.997 5.196 20.865 1.00 92.75 74 CYS A N 1
ATOM 617 C CA . CYS A 1 74 ? -14.945 5.116 19.758 1.00 92.75 74 CYS A CA 1
ATOM 618 C C . CYS A 1 74 ? -15.020 6.462 19.019 1.00 92.75 74 CYS A C 1
ATOM 620 O O . CYS A 1 74 ? -15.476 7.460 19.585 1.00 92.75 74 CYS A O 1
ATOM 622 N N . ASP A 1 75 ? -14.615 6.490 17.747 1.00 91.06 75 ASP A N 1
ATOM 623 C CA . ASP A 1 75 ? -14.641 7.709 16.926 1.00 91.06 75 ASP A CA 1
ATOM 624 C C . ASP A 1 75 ? -16.070 8.187 16.628 1.00 91.06 75 ASP A C 1
ATOM 626 O O . ASP A 1 75 ? -16.330 9.389 16.615 1.00 91.06 75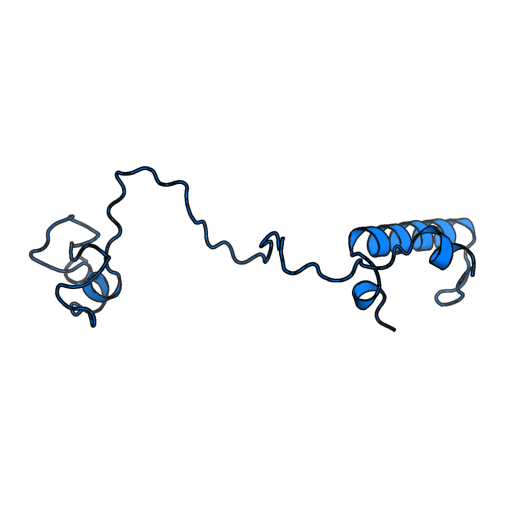 ASP A O 1
ATOM 630 N N . GLN A 1 76 ? -17.022 7.267 16.420 1.00 91.62 76 GLN A N 1
ATOM 631 C CA . GLN A 1 76 ? -18.425 7.637 16.186 1.00 91.62 76 GLN A CA 1
ATOM 632 C C . GLN A 1 76 ? -19.012 8.348 17.409 1.00 91.62 76 GLN A C 1
ATOM 634 O O . GLN A 1 76 ? -19.581 9.429 17.276 1.00 91.62 76 GLN A O 1
ATOM 639 N N . TRP A 1 77 ? -18.787 7.789 18.600 1.00 91.75 77 TRP A N 1
ATOM 640 C CA . TRP A 1 77 ? -19.217 8.388 19.859 1.00 91.75 77 TRP A CA 1
ATOM 641 C C . TRP A 1 77 ? -18.573 9.754 20.098 1.00 91.75 77 TRP A C 1
ATOM 643 O O . TRP A 1 77 ? -19.263 10.698 20.461 1.00 91.75 77 TRP A O 1
ATOM 653 N N . ASN A 1 78 ? -17.265 9.890 19.864 1.00 91.12 78 ASN A N 1
ATOM 654 C CA . ASN A 1 78 ? -16.563 11.146 20.126 1.00 91.12 78 ASN A CA 1
ATOM 655 C C . ASN A 1 78 ? -16.928 12.265 19.142 1.00 91.12 78 ASN A C 1
ATOM 657 O O . ASN A 1 78 ? -17.067 13.407 19.571 1.00 91.12 78 ASN A O 1
ATOM 661 N N . ASN A 1 79 ? -17.102 11.940 17.857 1.00 89.38 79 ASN A N 1
ATOM 662 C CA . ASN A 1 79 ? -17.351 12.936 16.813 1.00 89.38 79 ASN A CA 1
ATOM 663 C C . ASN A 1 79 ? -18.841 13.247 16.636 1.00 89.38 79 ASN A C 1
ATOM 665 O O . ASN A 1 79 ? -19.218 14.400 16.461 1.00 89.38 79 ASN A O 1
ATOM 669 N N . LYS A 1 80 ? -19.704 12.223 16.651 1.00 88.81 80 LYS A N 1
ATOM 670 C CA . LYS A 1 80 ? -21.148 12.383 16.404 1.00 88.81 80 LYS A CA 1
ATOM 671 C C . LYS A 1 80 ? -21.942 12.509 17.705 1.00 88.81 80 LYS A C 1
ATOM 673 O O . LYS A 1 80 ? -22.987 13.153 17.732 1.00 88.81 80 LYS A O 1
ATOM 678 N N . GLY A 1 81 ? -21.439 11.947 18.802 1.00 86.00 81 GLY A N 1
ATOM 679 C CA . GLY A 1 81 ? -22.180 11.790 20.058 1.00 86.00 81 GLY A CA 1
ATOM 680 C C . GLY A 1 81 ? -23.061 10.540 20.094 1.00 86.00 81 GLY A C 1
ATOM 681 O O . GLY A 1 81 ? -23.608 10.197 21.131 1.00 86.00 81 GLY A O 1
ATOM 682 N N . THR A 1 82 ? -23.190 9.825 18.977 1.00 88.25 82 THR A N 1
ATOM 683 C CA . THR A 1 82 ? -23.987 8.601 18.879 1.00 88.25 82 THR A CA 1
ATOM 684 C C . THR A 1 82 ? -23.164 7.499 18.224 1.00 88.25 82 THR A C 1
ATOM 686 O O . THR A 1 82 ? -22.417 7.728 17.268 1.00 88.25 82 THR A O 1
ATOM 689 N N . CYS A 1 83 ? -23.262 6.288 18.768 1.00 92.62 83 CYS A N 1
ATOM 690 C CA . CYS A 1 83 ? -22.592 5.103 18.245 1.00 92.62 83 CYS A CA 1
ATOM 691 C C . CYS A 1 83 ? -23.639 4.118 17.736 1.00 92.62 83 CYS A C 1
ATOM 693 O O . CYS A 1 83 ? -24.554 3.753 18.469 1.00 92.62 83 CYS A O 1
ATOM 695 N N . SER A 1 84 ? -23.472 3.642 16.502 1.00 92.94 84 SER A N 1
ATOM 696 C CA . SER A 1 84 ? -24.437 2.722 15.874 1.00 92.94 84 SER A CA 1
ATOM 697 C C . SER A 1 84 ? -24.478 1.350 16.558 1.00 92.94 84 SER A C 1
ATOM 699 O O . SER A 1 84 ? -25.453 0.622 16.432 1.00 92.94 84 SER A O 1
ATOM 701 N N . TYR A 1 85 ? -23.410 0.996 17.278 1.00 91.69 85 TYR A N 1
ATOM 702 C CA . TYR A 1 85 ? -23.276 -0.275 17.990 1.00 91.69 85 TYR A CA 1
ATOM 703 C C . TYR A 1 85 ? -23.878 -0.240 19.406 1.00 91.69 85 TYR A C 1
ATOM 705 O O . TYR A 1 85 ? -23.940 -1.281 20.061 1.00 91.69 85 TYR A O 1
ATOM 713 N N . GLY A 1 86 ? -24.294 0.937 19.897 1.00 88.06 86 GLY A N 1
ATOM 714 C CA . GLY A 1 86 ? -24.774 1.107 21.272 1.00 88.06 86 GLY A CA 1
ATOM 715 C C . GLY A 1 86 ? -23.787 0.544 22.301 1.00 88.06 86 GLY A C 1
ATOM 716 O O . GLY A 1 86 ? -22.572 0.689 22.148 1.00 88.06 86 GLY A O 1
ATOM 717 N N . ASP A 1 87 ? -24.302 -0.159 23.305 1.00 86.94 87 ASP A N 1
ATOM 718 C CA . ASP A 1 87 ? -23.507 -0.741 24.398 1.00 86.94 87 ASP A CA 1
ATOM 719 C C . ASP A 1 87 ? -22.646 -1.944 23.981 1.00 86.94 87 ASP A C 1
ATOM 721 O O . ASP A 1 87 ? -21.769 -2.376 24.723 1.00 86.9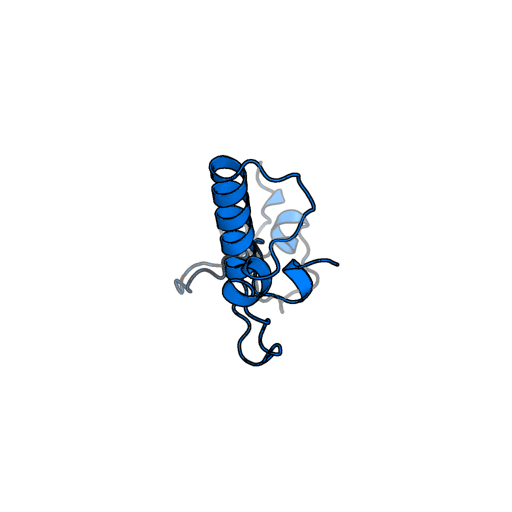4 87 ASP A O 1
ATOM 725 N N . THR A 1 88 ? -22.839 -2.471 22.767 1.00 90.69 88 THR A N 1
ATOM 726 C CA . THR A 1 88 ? -22.037 -3.587 22.229 1.00 90.69 88 THR A CA 1
ATOM 727 C C . THR A 1 88 ? -20.756 -3.126 21.525 1.00 90.69 88 THR A C 1
ATOM 729 O O . THR A 1 88 ? -20.052 -3.920 20.892 1.00 90.69 88 THR A O 1
ATOM 732 N N . CYS A 1 89 ? -20.439 -1.829 21.595 1.00 91.38 89 CYS A N 1
ATOM 733 C CA . CYS A 1 89 ? -19.268 -1.280 20.931 1.00 91.38 89 CYS A CA 1
ATOM 734 C C . CYS A 1 89 ? -17.969 -1.888 21.484 1.00 91.38 89 CYS A C 1
ATOM 736 O O . CYS A 1 89 ? -17.717 -1.899 22.685 1.00 91.38 89 CYS A O 1
ATOM 738 N N . LYS A 1 90 ? -17.084 -2.329 20.582 1.00 89.69 90 LYS A N 1
ATOM 739 C CA . LYS A 1 90 ? -15.748 -2.850 20.934 1.00 89.69 90 LYS A CA 1
ATOM 740 C C . LYS A 1 90 ? -14.781 -1.758 21.414 1.00 89.69 90 LYS A C 1
ATOM 742 O O . LYS A 1 90 ? -13.691 -2.068 21.885 1.00 89.69 90 LYS A O 1
ATOM 747 N N . PHE A 1 91 ? -15.154 -0.492 21.235 1.00 91.25 91 PHE A N 1
ATOM 748 C CA . PHE A 1 91 ? -14.347 0.684 21.545 1.00 91.25 91 PHE A CA 1
ATOM 749 C C . PHE A 1 91 ? -14.959 1.450 22.720 1.00 91.25 91 PHE A C 1
ATOM 751 O O . PHE A 1 91 ? -16.173 1.466 22.901 1.00 91.25 91 PHE A O 1
ATOM 758 N N . ALA A 1 92 ? -14.130 2.135 23.502 1.00 91.56 92 ALA A N 1
ATOM 759 C CA . ALA A 1 92 ? -14.584 2.848 24.687 1.00 91.56 92 ALA A CA 1
ATOM 760 C C . ALA A 1 92 ? -15.416 4.090 24.324 1.00 91.56 92 ALA A C 1
ATOM 762 O O . ALA A 1 92 ? -14.937 4.997 23.635 1.00 91.56 92 ALA A O 1
ATOM 763 N N . HIS A 1 93 ? -16.633 4.172 24.865 1.00 92.50 93 HIS A N 1
ATOM 764 C CA . HIS A 1 93 ? -17.483 5.371 24.866 1.00 92.50 93 HIS A CA 1
ATOM 765 C C . HIS A 1 93 ? -17.028 6.371 25.936 1.00 92.50 93 HIS A C 1
ATOM 767 O O . HIS A 1 93 ? -17.770 6.767 26.829 1.00 92.50 93 HIS A O 1
ATOM 773 N N . LYS A 1 94 ? -15.754 6.753 25.862 1.00 91.12 94 LYS A N 1
ATOM 774 C CA . LYS A 1 94 ? -15.152 7.786 26.703 1.00 91.12 94 LYS A CA 1
ATOM 775 C C . LYS A 1 94 ? -14.707 8.942 25.822 1.00 91.12 94 LYS A C 1
ATOM 777 O O . LYS A 1 94 ? -14.303 8.733 24.673 1.00 91.12 94 LYS A O 1
ATOM 782 N N . CYS A 1 95 ? -14.774 10.148 26.364 1.00 88.69 95 CYS A N 1
ATOM 783 C CA . CYS A 1 95 ? -14.215 11.335 25.751 1.00 88.69 95 CYS A CA 1
ATOM 784 C C . CYS A 1 95 ? -12.711 11.142 25.548 1.00 88.69 95 CYS A C 1
ATOM 786 O O . CYS A 1 95 ? -11.980 10.850 26.494 1.00 88.69 95 CYS A O 1
ATOM 788 N N . LYS A 1 96 ? -12.238 11.336 24.319 1.00 88.25 96 LYS A N 1
ATOM 789 C CA . LYS A 1 96 ? -10.814 11.239 23.986 1.00 88.25 96 LYS A CA 1
ATOM 790 C C . LYS A 1 96 ? -9.966 12.291 24.717 1.00 88.25 96 LYS A C 1
ATOM 792 O O . LYS A 1 96 ? -8.816 12.010 25.037 1.00 88.25 96 LYS A O 1
ATOM 797 N N . THR A 1 97 ? -10.533 13.469 24.986 1.00 87.00 97 THR A N 1
ATOM 798 C CA . THR A 1 97 ? -9.835 14.612 25.598 1.00 87.00 97 THR A CA 1
ATOM 799 C C . THR A 1 97 ? -9.694 14.462 27.111 1.00 87.00 97 THR A C 1
ATOM 801 O O . THR A 1 97 ? -8.623 14.710 27.653 1.00 87.00 97 THR A O 1
ATOM 804 N N . CYS A 1 98 ? -10.746 14.020 27.810 1.00 87.94 98 CYS A N 1
ATOM 805 C CA . CYS A 1 98 ? -10.758 13.984 29.278 1.00 87.94 98 CYS A CA 1
ATOM 806 C C . CYS A 1 98 ? -10.995 12.591 29.891 1.00 87.94 98 CYS A C 1
ATOM 808 O O . CYS A 1 98 ? -11.155 12.487 31.106 1.00 87.94 98 CYS A O 1
ATOM 810 N N . ASN A 1 99 ? -11.093 11.540 29.071 1.00 87.06 99 ASN A N 1
ATOM 811 C CA . ASN A 1 99 ? -11.297 10.138 29.464 1.00 87.06 99 ASN A CA 1
ATOM 812 C C . ASN A 1 99 ? -12.527 9.864 30.363 1.00 87.06 99 ASN A C 1
ATOM 814 O O . ASN A 1 99 ? -12.577 8.856 31.069 1.00 87.06 99 ASN A O 1
ATOM 818 N N . LYS A 1 100 ? -13.538 10.743 30.330 1.00 86.81 100 LYS A N 1
ATOM 819 C CA . LYS A 1 100 ? -14.818 10.574 31.043 1.00 86.81 100 LYS A CA 1
ATOM 820 C C . LYS A 1 100 ? -15.886 10.023 30.102 1.00 86.81 100 LYS A C 1
ATOM 822 O O . LYS A 1 100 ? -15.847 10.308 28.910 1.00 86.81 100 LYS A O 1
ATOM 827 N N . SER A 1 101 ? -16.830 9.241 30.617 1.00 84.38 101 SER A N 1
ATOM 828 C CA . SER A 1 101 ? -17.974 8.713 29.849 1.00 84.38 101 SER A CA 1
ATOM 829 C C . SER A 1 101 ? -19.189 9.647 29.832 1.00 84.38 101 SER A C 1
ATOM 831 O O . SER A 1 101 ? -20.166 9.356 29.156 1.00 84.38 101 SER A O 1
ATOM 833 N N . GLU A 1 102 ? -19.137 10.750 30.579 1.00 82.06 102 GLU A N 1
ATOM 834 C CA . GLU A 1 102 ? -20.272 11.658 30.804 1.00 82.06 102 GLU A CA 1
ATOM 835 C C . GLU A 1 102 ? -20.551 12.600 29.627 1.00 82.06 102 GLU A C 1
ATOM 837 O O . GLU A 1 102 ? -21.650 13.124 29.505 1.00 82.06 102 GLU A O 1
ATOM 842 N N . HIS A 1 103 ? -19.561 12.830 28.765 1.00 83.88 103 HIS A N 1
ATOM 843 C CA . HIS A 1 103 ? -19.676 13.711 27.605 1.00 83.88 103 HIS A CA 1
ATOM 844 C C . HIS A 1 103 ? -18.751 13.245 26.478 1.00 83.88 103 HIS A C 1
ATOM 846 O O . HIS A 1 103 ? -17.921 12.344 26.653 1.00 83.88 103 HIS A O 1
ATOM 852 N N . HIS A 1 104 ? -18.902 13.836 25.299 1.00 86.00 104 HIS A N 1
ATOM 853 C CA . HIS A 1 104 ? -18.224 13.418 24.079 1.00 86.00 104 HIS A CA 1
ATOM 854 C C . HIS A 1 104 ? -17.019 14.314 23.770 1.00 86.00 104 HIS A C 1
ATOM 856 O O . HIS A 1 104 ? -16.812 15.363 24.374 1.00 86.00 104 HIS A O 1
ATOM 862 N N . GLY A 1 105 ? -16.185 13.896 22.815 1.00 80.12 105 GLY A N 1
ATOM 863 C CA . GLY A 1 105 ? -15.034 14.688 22.367 1.00 80.12 105 GLY A CA 1
ATOM 864 C C . GLY A 1 105 ? -15.425 16.037 21.757 1.00 80.12 105 GLY A C 1
ATOM 865 O O . GLY A 1 105 ? -14.713 17.009 21.962 1.00 80.12 105 GLY A O 1
ATOM 866 N N . LYS A 1 106 ? -16.573 16.103 21.070 1.00 76.62 106 LYS A N 1
ATOM 867 C CA . LYS A 1 106 ? -17.115 17.328 20.454 1.00 76.62 106 LYS A CA 1
ATOM 868 C C . LYS A 1 106 ? -17.535 18.425 21.442 1.00 76.62 106 LYS A C 1
ATOM 870 O O . LYS A 1 106 ? -17.736 19.553 21.018 1.00 76.62 106 LYS A O 1
ATOM 875 N N . ASP A 1 107 ? -17.706 18.088 22.720 1.00 80.00 107 ASP A N 1
ATOM 876 C CA . ASP A 1 107 ? -18.123 19.045 23.753 1.00 80.00 107 ASP A CA 1
ATOM 877 C C . ASP A 1 107 ? -16.925 19.841 24.310 1.00 80.00 107 ASP A C 1
ATOM 879 O O . ASP A 1 107 ? -17.088 20.693 25.181 1.00 80.00 107 ASP A O 1
ATOM 883 N N . HIS A 1 108 ? -15.715 19.562 23.808 1.00 75.44 108 HIS A N 1
ATOM 884 C CA . HIS A 1 108 ? -14.490 20.298 24.112 1.00 75.44 108 HIS A CA 1
ATOM 885 C C . HIS A 1 108 ? -14.111 21.229 22.948 1.00 75.44 108 HIS A C 1
ATOM 887 O O . HIS A 1 108 ? -14.291 20.827 21.795 1.00 75.44 108 HIS A O 1
ATOM 893 N N . PRO A 1 109 ? -13.600 22.443 23.240 1.00 71.12 109 PRO A N 1
ATOM 894 C CA . PRO A 1 109 ? -13.167 23.419 22.237 1.00 71.12 109 PRO A CA 1
ATOM 895 C C . PRO A 1 109 ? -11.907 22.992 21.471 1.00 71.12 109 PRO A C 1
ATOM 897 O O . PRO A 1 109 ? -11.062 22.265 22.049 1.00 71.12 109 PRO A O 1
#

Secondary structure (DSSP, 8-state):
--HHHHB-HHHHHHHHHHHHHHHHHH-PPTT---HHHHHHH-PBPPP--TT------S---------TT---B-HHHHHHS--TTGGG-SSB-S-TTT--SSS-GGG--

Radius of gyration: 27.16 Å; chains: 1; bounding box: 54×43×61 Å

Sequence (109 aa):
GNLACRYTWPSVLKYDDDYRKKQNVYMFRWGTDTPHLSEVHLERRPPKNDFNKPSNAIGKKKTSTWSSNRVLYCDQWNNKGTCSYGDTCKFAHKCKTCNKSEHHGKDHP

Foldseek 3Di:
DPLVVFFPPVLVVVLVVVVVVVCVVVVDDPPPDPVVSCVPRGHGDDPPPVPDDPPPDPPDPPPDDDPVPDQAADPCCQPVVDDPCPPNDPHDCAAPVPRHNPHHVVVPD

pLDDT: mean 76.45, std 12.99, range [48.97, 92.94]

InterPro domains:
  IPR000571 Zinc finger, CCCH-type [PF00642] (74-93)
  IPR000571 Zinc finger, CCCH-type [PS50103] (68-96)
  IPR036855 Zinc finger, CCCH-type superfamily [SSF90229] (69-96)

Organism: Owenia fusiformis (NCBI:txid6347)